Protein AF-A0A6P3ZR78-F1 (afdb_monomer_lite)

Radius of gyration: 26.31 Å; chains: 1; bounding box: 61×44×64 Å

pLDDT: mean 72.07, std 16.87, range [34.47, 97.12]

Secondary structure (DSSP, 8-state):
-------PPPPTT-------TT---PPPSS--HHHHHHHHHHHHHHHHHHHHHHHHHHHHS------PPPP--------

Structure (mmCIF, N/CA/C/O backbone):
data_AF-A0A6P3ZR78-F1
#
_entry.id   AF-A0A6P3ZR78-F1
#
loop_
_atom_site.group_PDB
_atom_site.id
_atom_site.type_symbol
_atom_site.label_atom_id
_atom_site.label_alt_id
_atom_site.label_comp_id
_atom_site.label_asym_id
_atom_site.label_entity_id
_atom_site.label_seq_id
_atom_site.pdbx_PDB_ins_code
_atom_site.Cartn_x
_atom_site.Cartn_y
_atom_site.Cartn_z
_atom_site.occupancy
_atom_site.B_iso_or_equiv
_atom_site.auth_seq_id
_atom_site.auth_comp_id
_atom_site.auth_asym_id
_atom_site.auth_atom_id
_atom_site.pdbx_PDB_model_num
ATOM 1 N N . MET A 1 1 ? 1.977 -16.682 -14.701 1.00 42.00 1 MET A N 1
ATOM 2 C CA . MET A 1 1 ? 1.008 -16.578 -13.598 1.00 42.00 1 MET A CA 1
ATOM 3 C C . MET A 1 1 ? 0.401 -15.205 -13.691 1.00 42.00 1 MET A C 1
ATOM 5 O O . MET A 1 1 ? 1.086 -14.210 -13.494 1.00 42.00 1 MET A O 1
ATOM 9 N N . ASP A 1 2 ? -0.816 -15.209 -14.195 1.00 46.22 2 ASP A N 1
ATOM 10 C CA . ASP A 1 2 ? -1.556 -14.090 -14.744 1.00 46.22 2 ASP A CA 1
ATOM 11 C C . ASP A 1 2 ? -1.960 -13.102 -13.644 1.00 46.22 2 ASP A C 1
ATOM 13 O O . ASP A 1 2 ? -2.590 -13.492 -12.663 1.00 46.22 2 ASP A O 1
ATOM 17 N N . ASP A 1 3 ? -1.622 -11.819 -13.821 1.00 51.56 3 ASP A N 1
ATOM 18 C CA . ASP A 1 3 ? -2.234 -10.701 -13.087 1.00 51.56 3 ASP A CA 1
ATOM 19 C C . ASP A 1 3 ? -3.690 -10.564 -13.567 1.00 51.56 3 ASP A C 1
ATOM 21 O O . ASP A 1 3 ? -4.041 -9.660 -14.329 1.00 51.56 3 ASP A O 1
ATOM 25 N N . LYS A 1 4 ? -4.523 -11.533 -13.195 1.00 53.09 4 LYS A N 1
ATOM 26 C CA . LYS A 1 4 ? -5.941 -11.566 -13.511 1.00 53.09 4 LYS A CA 1
ATOM 27 C C . LYS A 1 4 ? -6.690 -10.732 -12.469 1.00 53.09 4 LYS A C 1
ATOM 29 O O . LYS A 1 4 ? -6.809 -11.122 -11.314 1.00 53.09 4 LYS A O 1
ATOM 34 N N . ASP A 1 5 ? -7.152 -9.575 -12.935 1.00 52.53 5 ASP A N 1
ATOM 35 C CA . ASP A 1 5 ? -8.280 -8.801 -12.415 1.00 52.53 5 ASP A CA 1
ATOM 36 C C . ASP A 1 5 ? -8.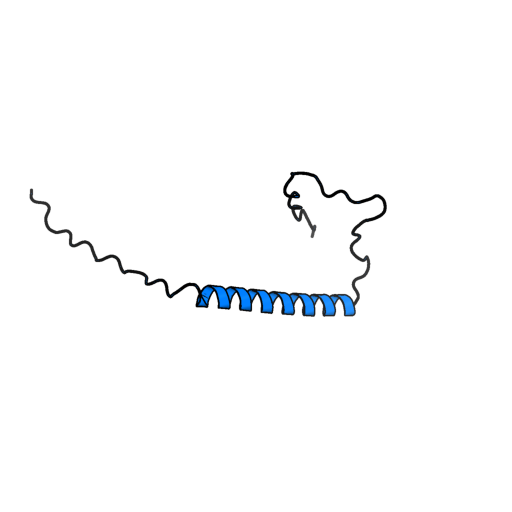111 -8.175 -11.017 1.00 52.53 5 ASP A C 1
ATOM 38 O O . ASP A 1 5 ? -8.721 -8.586 -10.033 1.00 52.53 5 ASP A O 1
ATOM 42 N N . ARG A 1 6 ? -7.356 -7.067 -10.937 1.00 52.88 6 ARG A N 1
ATOM 43 C CA . ARG A 1 6 ? -7.620 -6.069 -9.888 1.00 52.88 6 ARG A CA 1
ATOM 44 C C . ARG A 1 6 ? -8.891 -5.321 -10.286 1.00 52.88 6 ARG A C 1
ATOM 46 O O . ARG A 1 6 ? -8.835 -4.458 -11.157 1.00 52.88 6 ARG A O 1
ATOM 53 N N . GLU A 1 7 ? -10.012 -5.683 -9.675 1.00 54.84 7 GLU A N 1
ATOM 54 C CA . GLU A 1 7 ? -11.311 -5.048 -9.901 1.00 54.84 7 GLU A CA 1
ATOM 55 C C . GLU A 1 7 ? -11.210 -3.540 -9.612 1.00 54.84 7 GLU A C 1
ATOM 57 O O . GLU A 1 7 ? -10.967 -3.111 -8.480 1.00 54.84 7 GLU A O 1
ATOM 62 N N . GLU A 1 8 ? -11.290 -2.722 -10.666 1.00 60.06 8 GLU A N 1
ATOM 63 C CA . GLU A 1 8 ? -11.270 -1.268 -10.540 1.00 60.06 8 GLU A CA 1
ATOM 64 C C . GLU A 1 8 ? -12.545 -0.832 -9.820 1.00 60.06 8 GLU A C 1
ATOM 66 O O . GLU A 1 8 ? -13.654 -1.024 -10.321 1.00 60.06 8 GLU A O 1
ATOM 71 N N . THR A 1 9 ? -12.401 -0.237 -8.636 1.00 61.88 9 THR A N 1
ATOM 72 C CA . THR A 1 9 ? -13.561 0.259 -7.901 1.00 61.88 9 THR A CA 1
ATOM 73 C C . THR A 1 9 ? -14.232 1.374 -8.711 1.00 61.88 9 THR A C 1
ATOM 75 O O . THR A 1 9 ? -13.558 2.318 -9.145 1.00 61.88 9 THR A O 1
ATOM 78 N N . PRO A 1 10 ? -15.556 1.303 -8.946 1.00 61.41 10 PRO A N 1
ATOM 79 C CA . PRO A 1 10 ? -16.248 2.351 -9.672 1.00 61.41 10 PRO A CA 1
ATOM 80 C C . PRO A 1 10 ? -16.098 3.674 -8.919 1.00 61.41 10 PRO A C 1
ATOM 82 O O . PRO A 1 10 ? -16.262 3.736 -7.698 1.00 61.41 10 PRO A O 1
ATOM 85 N N . ASN A 1 11 ? -15.840 4.763 -9.649 1.00 63.88 11 ASN A N 1
ATOM 86 C CA . ASN A 1 11 ? -16.038 6.110 -9.114 1.00 63.88 11 ASN A CA 1
ATOM 87 C C . ASN A 1 11 ? -17.453 6.182 -8.501 1.00 63.88 11 ASN A C 1
ATOM 89 O O . ASN A 1 11 ? -18.364 5.530 -9.004 1.00 63.88 11 ASN A O 1
ATOM 93 N N . ARG A 1 12 ? -17.668 6.999 -7.463 1.00 65.88 12 ARG A N 1
ATOM 94 C CA . ARG A 1 12 ? -18.927 7.157 -6.700 1.00 65.88 12 ARG A CA 1
ATOM 95 C C . ARG A 1 12 ? -20.200 7.341 -7.553 1.00 65.88 12 ARG A C 1
ATOM 97 O O . ARG A 1 12 ? -21.301 7.196 -7.044 1.00 65.88 12 ARG A O 1
ATOM 104 N N . HIS A 1 13 ? -20.048 7.639 -8.844 1.00 74.75 13 HIS A N 1
ATOM 105 C CA . HIS A 1 13 ? -21.114 7.806 -9.835 1.00 74.75 13 HIS A CA 1
ATOM 106 C C . HIS A 1 13 ? -21.183 6.688 -10.898 1.00 74.75 13 HIS A C 1
ATOM 108 O O . HIS A 1 13 ? -21.760 6.902 -11.961 1.00 74.75 13 HIS A O 1
ATOM 114 N N . GLY A 1 14 ? -20.535 5.539 -10.682 1.00 73.44 14 GLY A N 1
ATOM 115 C CA . GLY A 1 14 ? -20.535 4.383 -11.592 1.00 73.44 14 GLY A CA 1
ATOM 116 C C . GLY A 1 14 ? -19.854 4.612 -12.947 1.00 73.44 14 GLY A C 1
ATOM 117 O O . GLY A 1 14 ? -19.892 3.746 -13.814 1.00 73.44 14 GLY A O 1
ATOM 118 N N . LYS A 1 15 ? -19.237 5.779 -13.165 1.00 73.19 15 LYS A N 1
ATOM 119 C CA . LYS A 1 15 ? -18.557 6.102 -14.423 1.00 73.19 15 LYS A CA 1
ATOM 120 C C . LYS A 1 15 ? -17.186 5.435 -14.452 1.00 73.19 15 LYS A C 1
ATOM 122 O O . LYS A 1 15 ? -16.403 5.610 -13.516 1.00 73.19 15 LYS A O 1
ATOM 127 N N . ALA A 1 16 ? -16.896 4.733 -15.546 1.00 66.44 16 ALA A N 1
ATOM 128 C CA . ALA A 1 16 ? -15.566 4.204 -15.822 1.00 66.44 16 ALA A CA 1
ATOM 129 C C . ALA A 1 16 ? -14.518 5.328 -15.776 1.00 66.44 16 ALA A C 1
ATOM 131 O O . ALA A 1 16 ? -14.798 6.477 -16.146 1.00 66.44 16 ALA A O 1
ATOM 132 N N . SER A 1 17 ? -13.313 5.007 -15.305 1.00 67.81 17 SER A N 1
ATOM 133 C CA . SER A 1 17 ? -12.213 5.963 -15.236 1.00 67.81 17 SER A CA 1
ATOM 134 C C . SER A 1 17 ? -11.868 6.442 -16.657 1.00 67.81 17 SER A C 1
ATOM 136 O O . SER A 1 17 ? -11.453 5.679 -17.528 1.00 67.81 17 SER A O 1
ATOM 138 N N . VAL A 1 18 ? -12.102 7.726 -16.945 1.00 70.88 18 VAL A N 1
ATOM 139 C CA . VAL A 1 18 ? -11.788 8.276 -18.270 1.00 70.88 18 VAL A CA 1
ATOM 140 C C . VAL A 1 18 ? -10.277 8.455 -18.362 1.00 70.88 18 VAL A C 1
ATOM 142 O O . VAL A 1 18 ? -9.716 9.451 -17.899 1.00 70.88 18 VAL A O 1
ATOM 145 N N . THR A 1 19 ? -9.595 7.496 -18.983 1.00 67.69 19 THR A N 1
ATOM 146 C CA . THR A 1 19 ? -8.203 7.679 -19.394 1.00 67.69 19 THR A CA 1
ATOM 147 C C . THR A 1 19 ? -8.178 8.629 -20.591 1.00 67.69 19 THR A C 1
ATOM 149 O O . THR A 1 19 ? -8.598 8.307 -21.701 1.00 67.69 19 THR A O 1
ATOM 152 N N . ARG A 1 20 ? -7.728 9.871 -20.366 1.00 74.31 20 ARG A N 1
ATOM 153 C CA . ARG A 1 20 ? -7.549 10.859 -21.443 1.00 74.31 20 ARG A CA 1
ATOM 154 C C . ARG A 1 20 ? -6.641 10.255 -22.523 1.00 74.31 20 ARG A C 1
ATOM 156 O O . ARG A 1 20 ? -5.604 9.689 -22.182 1.00 74.31 20 ARG A O 1
ATOM 163 N N . LYS A 1 21 ? -6.994 10.400 -23.808 1.00 67.12 21 LYS A N 1
ATOM 164 C CA . LYS A 1 21 ? -6.180 9.928 -24.947 1.00 67.12 21 LYS A CA 1
ATOM 165 C C . LYS A 1 21 ? -4.703 10.297 -24.727 1.00 67.12 21 LYS A C 1
ATOM 167 O O . LYS A 1 21 ? -4.386 11.468 -24.542 1.00 67.12 21 LYS A O 1
ATOM 172 N N . GLY A 1 22 ? -3.824 9.294 -24.698 1.00 67.69 22 GLY A N 1
ATOM 173 C CA . GLY A 1 22 ? -2.383 9.459 -24.454 1.00 67.69 22 GLY A CA 1
ATOM 174 C C . GLY A 1 22 ? -1.914 9.221 -23.011 1.00 67.69 22 GLY A C 1
ATOM 175 O O . GLY A 1 22 ? -0.732 8.957 -22.813 1.00 67.69 22 GLY A O 1
ATOM 176 N N . LYS A 1 23 ? -2.801 9.215 -22.005 1.00 70.38 23 LYS A N 1
ATOM 177 C CA . LYS A 1 23 ? -2.470 8.733 -20.654 1.00 70.38 23 LYS A CA 1
ATOM 178 C C . LYS A 1 23 ? -2.753 7.238 -20.562 1.00 70.38 23 LYS A C 1
ATOM 180 O O 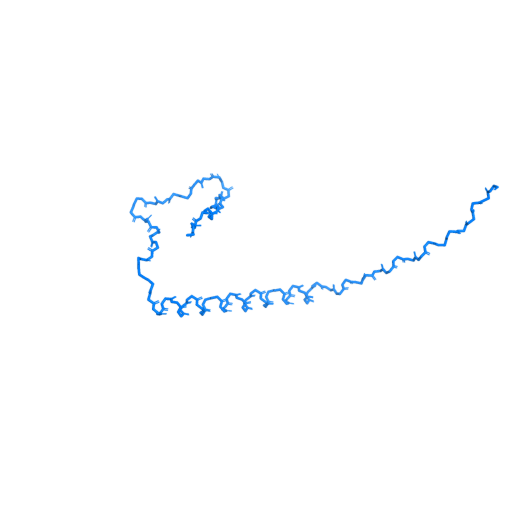. LYS A 1 23 ? -3.887 6.825 -20.342 1.00 70.38 23 LYS A O 1
ATOM 185 N N . ARG A 1 24 ? -1.707 6.431 -20.722 1.00 68.50 24 ARG A N 1
ATOM 186 C CA . ARG A 1 24 ? -1.726 5.001 -20.405 1.00 68.50 24 ARG A CA 1
ATOM 187 C C . ARG A 1 24 ? -0.866 4.779 -19.172 1.00 68.50 24 ARG A C 1
ATOM 189 O O . ARG A 1 24 ? 0.289 5.194 -19.156 1.00 68.50 24 ARG A O 1
ATOM 196 N N . PHE A 1 25 ? -1.416 4.122 -18.156 1.00 68.12 25 PHE A N 1
ATOM 197 C CA . PHE A 1 25 ? -0.585 3.529 -17.118 1.00 68.12 25 PHE A CA 1
ATOM 198 C C . PHE A 1 25 ? 0.064 2.282 -17.722 1.00 68.12 25 PHE A C 1
ATOM 200 O O . PHE A 1 25 ? -0.551 1.223 -17.807 1.00 68.12 25 PHE A O 1
ATOM 207 N N . VAL A 1 26 ? 1.276 2.440 -18.248 1.00 74.38 26 VAL A N 1
ATOM 208 C CA . VAL A 1 26 ? 2.074 1.327 -18.765 1.00 74.38 26 VAL A CA 1
ATOM 209 C C . VAL A 1 26 ? 3.013 0.913 -17.648 1.00 74.38 26 VAL A C 1
ATOM 211 O O . VAL A 1 26 ? 3.842 1.714 -17.214 1.00 74.38 26 VAL A O 1
ATOM 214 N N . LYS A 1 27 ? 2.871 -0.327 -17.163 1.00 74.69 27 LYS A 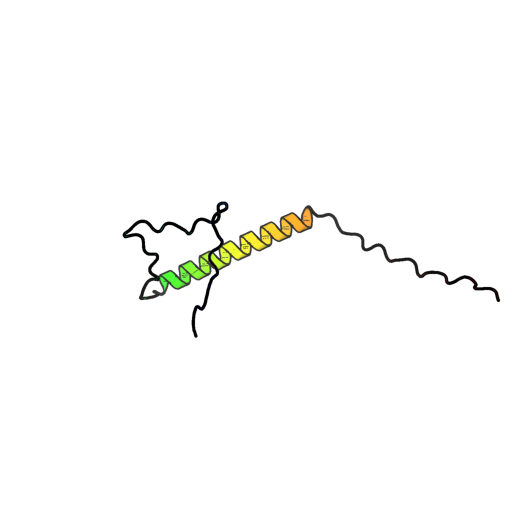N 1
ATOM 215 C CA . LYS A 1 27 ? 3.849 -0.891 -16.230 1.00 74.69 27 LYS A CA 1
ATOM 216 C C . LYS A 1 27 ? 5.235 -0.808 -16.897 1.00 74.69 27 LYS A C 1
ATOM 218 O O . LYS A 1 27 ? 5.349 -1.159 -18.073 1.00 74.69 27 LYS A O 1
ATOM 223 N N . PRO A 1 28 ? 6.271 -0.330 -16.193 1.00 81.38 28 PRO A N 1
ATOM 224 C CA . PRO A 1 28 ? 7.605 -0.219 -16.764 1.00 81.38 28 PRO A CA 1
ATOM 225 C C . PRO A 1 28 ? 8.080 -1.597 -17.229 1.00 81.38 28 PRO A C 1
ATOM 227 O O . PRO A 1 28 ? 7.953 -2.585 -16.510 1.00 81.38 28 PRO A O 1
ATOM 230 N N . SER A 1 29 ? 8.600 -1.658 -18.455 1.00 79.81 29 SER A N 1
ATOM 231 C CA . SER A 1 29 ? 8.998 -2.911 -19.108 1.00 79.81 29 SER A CA 1
ATOM 232 C C . SER A 1 29 ? 10.229 -3.559 -18.475 1.00 79.81 29 SER A C 1
ATOM 234 O O . SER A 1 29 ? 10.461 -4.751 -18.658 1.00 79.81 29 SER A O 1
ATOM 236 N N . LYS A 1 30 ? 11.019 -2.782 -17.730 1.00 82.44 30 LYS A N 1
ATOM 237 C CA . LYS A 1 30 ? 12.177 -3.245 -16.970 1.00 82.44 30 LYS A CA 1
ATOM 238 C C . LYS A 1 30 ? 12.040 -2.750 -15.542 1.00 82.44 30 LYS A C 1
ATOM 240 O O . LYS A 1 30 ? 11.826 -1.561 -15.321 1.00 82.44 30 LYS A O 1
ATOM 245 N N . VAL A 1 31 ? 12.172 -3.667 -14.596 1.00 81.31 31 VAL A N 1
ATOM 246 C CA . VAL A 1 31 ? 12.274 -3.342 -13.176 1.00 81.31 31 VAL A CA 1
ATOM 247 C C . VAL A 1 31 ? 13.758 -3.210 -12.857 1.00 81.31 31 VAL A C 1
ATOM 249 O O . VAL A 1 31 ? 14.532 -4.126 -13.134 1.00 81.31 31 VAL A O 1
ATOM 252 N N . THR A 1 32 ? 14.170 -2.043 -12.368 1.00 89.12 32 THR A N 1
ATOM 253 C CA . THR A 1 32 ? 15.543 -1.810 -11.906 1.00 89.12 32 THR A CA 1
ATOM 254 C C . THR A 1 32 ? 15.645 -2.094 -10.410 1.00 89.12 32 THR A C 1
ATOM 256 O O . THR A 1 32 ? 14.640 -2.077 -9.703 1.00 89.12 32 THR A O 1
ATOM 259 N N . LYS A 1 33 ? 16.865 -2.326 -9.913 1.00 89.44 33 LYS A N 1
ATOM 260 C CA . LYS A 1 33 ? 17.101 -2.548 -8.477 1.00 89.44 33 LYS A CA 1
ATOM 261 C C . LYS A 1 33 ? 16.594 -1.381 -7.625 1.00 89.44 33 LYS A C 1
ATOM 263 O O . LYS A 1 33 ? 15.957 -1.624 -6.610 1.00 89.44 33 LYS A O 1
ATOM 268 N N . ASP A 1 34 ? 16.786 -0.149 -8.093 1.00 88.88 34 ASP A N 1
ATOM 269 C CA . ASP A 1 34 ? 16.303 1.055 -7.404 1.00 88.88 34 ASP A CA 1
ATOM 270 C C . ASP A 1 34 ? 14.769 1.066 -7.271 1.00 88.88 34 ASP A C 1
ATOM 272 O O . ASP A 1 34 ? 14.218 1.432 -6.236 1.00 88.88 34 ASP A O 1
ATOM 276 N N . MET A 1 35 ? 14.050 0.582 -8.291 1.00 89.81 35 MET A N 1
ATOM 277 C CA . MET A 1 35 ? 12.592 0.463 -8.218 1.00 89.81 35 MET A CA 1
ATOM 278 C C . MET A 1 35 ? 12.138 -0.567 -7.187 1.00 89.81 35 MET A C 1
ATOM 280 O O . MET A 1 35 ? 11.077 -0.402 -6.585 1.00 89.81 35 MET A O 1
ATOM 284 N N . ASP A 1 36 ? 12.896 -1.646 -7.008 1.00 88.25 36 ASP A N 1
ATOM 285 C CA . ASP A 1 36 ? 12.583 -2.654 -6.000 1.00 88.25 36 ASP A CA 1
ATOM 286 C C . ASP A 1 36 ? 12.886 -2.140 -4.593 1.00 88.25 36 ASP A C 1
ATOM 288 O O . ASP A 1 36 ? 12.038 -2.291 -3.711 1.00 88.25 36 ASP A O 1
ATOM 292 N N . THR A 1 37 ? 13.991 -1.413 -4.401 1.00 93.00 37 THR A N 1
ATOM 293 C CA . THR A 1 37 ? 14.265 -0.743 -3.121 1.00 93.00 37 THR A CA 1
ATOM 294 C C . THR A 1 37 ? 13.190 0.290 -2.787 1.00 93.00 37 THR A C 1
ATOM 296 O O . THR A 1 37 ? 12.684 0.307 -1.665 1.00 93.00 37 THR A O 1
ATOM 299 N N . ASP A 1 38 ? 12.742 1.086 -3.761 1.00 91.62 38 ASP A N 1
ATOM 300 C CA . ASP A 1 38 ? 11.668 2.065 -3.557 1.00 91.62 38 ASP A CA 1
ATOM 301 C C . ASP A 1 38 ? 10.342 1.389 -3.173 1.00 91.62 38 ASP A C 1
ATOM 303 O O . ASP A 1 38 ? 9.592 1.880 -2.318 1.00 91.62 38 ASP A O 1
ATOM 307 N N . ARG A 1 39 ? 10.045 0.227 -3.769 1.00 92.25 39 ARG A N 1
ATOM 308 C CA . ARG A 1 39 ? 8.867 -0.579 -3.415 1.00 92.25 39 ARG A CA 1
ATOM 309 C C . ARG A 1 39 ? 8.963 -1.123 -1.998 1.00 92.25 39 ARG A C 1
ATOM 311 O O . ARG A 1 39 ? 7.954 -1.115 -1.294 1.00 92.25 39 ARG A O 1
ATOM 318 N N . GLU A 1 40 ? 10.125 -1.609 -1.581 1.00 92.50 40 GLU A N 1
ATOM 319 C CA . GLU A 1 40 ? 10.353 -2.117 -0.225 1.00 92.50 40 GLU A CA 1
ATOM 320 C C . GLU A 1 40 ? 10.199 -1.013 0.822 1.00 92.50 40 GLU A C 1
ATOM 322 O O . GLU A 1 40 ? 9.457 -1.189 1.792 1.00 92.50 40 GLU A O 1
ATOM 327 N N . VAL A 1 41 ? 10.790 0.159 0.577 1.00 95.94 41 VAL A N 1
ATOM 328 C CA . VAL A 1 41 ? 10.640 1.341 1.438 1.00 95.94 41 VAL A CA 1
ATOM 329 C C . VAL A 1 41 ? 9.171 1.752 1.539 1.00 95.94 41 VAL A C 1
ATOM 331 O O . VAL A 1 41 ? 8.653 1.951 2.639 1.00 95.94 41 VAL A O 1
ATOM 334 N N . THR A 1 42 ? 8.461 1.811 0.411 1.00 96.00 42 THR A N 1
ATOM 335 C CA . THR A 1 42 ? 7.034 2.166 0.389 1.00 96.00 42 THR A CA 1
ATOM 336 C C . THR A 1 42 ? 6.188 1.162 1.176 1.00 96.00 42 THR A C 1
ATOM 338 O O . THR A 1 42 ? 5.336 1.561 1.972 1.00 96.00 42 THR A O 1
ATOM 341 N N . LYS A 1 43 ? 6.426 -0.145 0.997 1.00 96.00 43 LYS A N 1
ATOM 342 C CA . LYS A 1 43 ? 5.730 -1.201 1.751 1.00 96.00 43 LYS A CA 1
ATOM 343 C C . LYS A 1 43 ? 5.965 -1.063 3.251 1.00 96.00 43 LYS A C 1
ATOM 345 O O . LYS A 1 43 ? 5.011 -1.162 4.019 1.00 96.00 43 LYS A O 1
ATOM 350 N N . PHE A 1 44 ? 7.206 -0.807 3.658 1.00 96.94 44 PHE A N 1
ATOM 351 C CA . PHE A 1 44 ? 7.558 -0.625 5.062 1.00 96.94 44 PHE A CA 1
ATOM 352 C C . PHE A 1 44 ? 6.842 0.582 5.678 1.00 96.94 44 PHE A C 1
ATOM 354 O O . PHE A 1 44 ? 6.233 0.464 6.741 1.00 96.94 44 PHE A O 1
ATOM 361 N N . ILE A 1 45 ? 6.843 1.725 4.986 1.00 96.94 45 ILE A N 1
ATOM 362 C CA . ILE A 1 45 ? 6.150 2.936 5.445 1.00 96.94 45 ILE A CA 1
ATOM 363 C C . ILE A 1 45 ? 4.647 2.676 5.606 1.00 96.94 45 ILE A C 1
ATOM 365 O O . ILE A 1 45 ? 4.071 3.043 6.633 1.00 96.94 45 ILE A O 1
ATOM 369 N N . ASN A 1 46 ? 4.017 2.012 4.632 1.00 96.25 46 ASN A N 1
ATOM 370 C CA . ASN A 1 46 ? 2.594 1.677 4.698 1.00 96.25 46 ASN A CA 1
ATOM 371 C C . ASN A 1 46 ? 2.285 0.755 5.878 1.00 96.25 46 ASN A C 1
ATOM 373 O O . ASN A 1 46 ? 1.402 1.074 6.670 1.00 96.25 46 ASN A O 1
ATOM 377 N N . TYR A 1 47 ? 3.067 -0.312 6.058 1.00 97.12 47 TYR A N 1
ATOM 378 C CA . TYR A 1 47 ? 2.931 -1.213 7.201 1.00 97.12 47 TYR A CA 1
ATOM 379 C C . TYR A 1 47 ? 3.022 -0.458 8.534 1.00 97.12 47 TYR A C 1
ATOM 381 O O . TYR A 1 47 ? 2.173 -0.619 9.410 1.00 97.12 4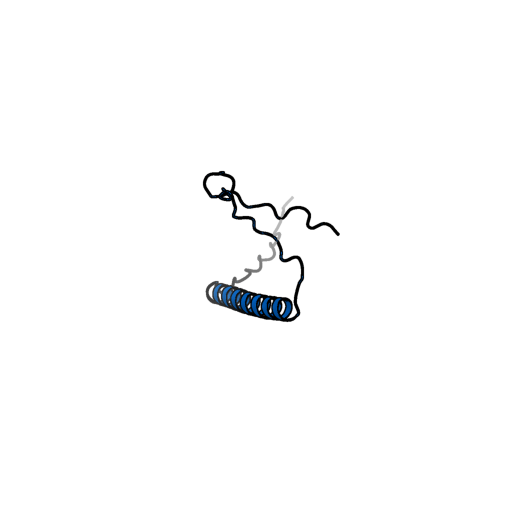7 TYR A O 1
ATOM 389 N N . CYS A 1 48 ? 4.007 0.430 8.687 1.00 97.06 48 CYS A N 1
ATOM 390 C CA . CYS A 1 48 ? 4.136 1.239 9.896 1.00 97.06 48 CYS A CA 1
ATOM 391 C C . CYS A 1 48 ? 2.923 2.148 10.131 1.00 97.06 48 CYS A C 1
ATOM 393 O O . CYS A 1 48 ? 2.498 2.311 11.276 1.00 97.06 48 CYS A O 1
ATOM 395 N N . ASN A 1 49 ? 2.371 2.752 9.080 1.00 95.75 49 ASN A N 1
ATOM 396 C CA . ASN A 1 49 ? 1.194 3.612 9.189 1.00 95.75 49 ASN A CA 1
ATOM 397 C C . ASN A 1 49 ? -0.060 2.810 9.555 1.00 95.75 49 ASN A C 1
ATOM 399 O O . ASN A 1 49 ? -0.815 3.235 10.428 1.00 95.75 49 ASN A O 1
ATOM 403 N N . GLU A 1 50 ? -0.245 1.638 8.951 1.00 91.94 50 GLU A N 1
ATOM 404 C CA . GLU A 1 50 ? -1.343 0.719 9.256 1.00 91.94 50 GLU A CA 1
ATOM 405 C C . GLU A 1 50 ? -1.284 0.240 10.709 1.00 91.94 50 GLU A C 1
ATOM 407 O O . GLU A 1 50 ? -2.272 0.350 11.432 1.00 91.94 50 GLU A O 1
ATOM 412 N N . VAL A 1 51 ? -0.116 -0.206 11.183 1.00 94.12 51 VAL A N 1
ATOM 413 C CA . VAL A 1 51 ? 0.075 -0.637 12.579 1.00 94.12 51 VAL A CA 1
ATOM 414 C C . VAL A 1 51 ? -0.184 0.511 13.553 1.00 94.12 51 VAL A C 1
ATOM 416 O O . VAL A 1 51 ? -0.835 0.310 14.581 1.00 94.12 51 VAL A O 1
ATOM 419 N N . LYS A 1 52 ? 0.287 1.725 13.245 1.00 93.19 52 LYS A N 1
ATOM 420 C CA . LYS A 1 52 ? 0.018 2.914 14.069 1.00 93.19 52 LYS A CA 1
ATOM 421 C C . LYS A 1 52 ? -1.474 3.227 14.129 1.00 93.19 52 LYS A C 1
ATOM 423 O O . LYS A 1 52 ? -1.986 3.451 15.223 1.00 93.19 52 LYS A O 1
ATOM 428 N N . ALA A 1 53 ? -2.165 3.204 12.990 1.00 89.12 53 ALA A N 1
ATOM 429 C CA . ALA A 1 53 ? -3.603 3.443 12.917 1.00 89.12 53 ALA A CA 1
ATOM 430 C C . ALA A 1 53 ? -4.393 2.373 13.689 1.00 89.12 53 ALA A C 1
ATOM 432 O O . ALA A 1 53 ? -5.240 2.712 14.513 1.00 89.12 53 ALA A O 1
ATOM 433 N N . ALA A 1 54 ? -4.058 1.093 13.502 1.00 85.75 54 ALA A N 1
ATOM 434 C CA . ALA A 1 54 ? -4.671 -0.012 14.231 1.00 85.75 54 ALA A CA 1
ATOM 435 C C . ALA A 1 54 ? -4.435 0.115 15.742 1.00 85.75 54 ALA A C 1
ATOM 437 O O . ALA A 1 54 ? -5.358 -0.054 16.534 1.00 85.75 54 ALA A O 1
ATOM 438 N N . THR A 1 55 ? -3.216 0.462 16.158 1.00 85.88 55 THR A N 1
ATOM 439 C CA . THR A 1 55 ? -2.879 0.653 17.576 1.00 85.88 55 THR A CA 1
ATOM 440 C C . THR A 1 55 ? -3.644 1.826 18.183 1.00 85.88 55 THR A C 1
ATOM 442 O O . THR A 1 55 ? -4.139 1.707 19.300 1.00 85.88 55 THR A O 1
ATOM 445 N N . ALA A 1 56 ? -3.757 2.951 17.473 1.00 84.44 56 ALA A N 1
ATOM 446 C CA . ALA A 1 56 ? -4.529 4.104 17.931 1.00 84.44 56 ALA A CA 1
ATOM 447 C C . ALA A 1 56 ? -6.012 3.745 18.113 1.00 84.44 56 ALA A C 1
ATOM 449 O O . ALA A 1 56 ? -6.567 3.991 19.180 1.00 84.44 56 ALA A O 1
ATOM 450 N N . ALA A 1 57 ? -6.609 3.058 17.137 1.00 78.19 57 ALA A N 1
ATOM 451 C CA . ALA A 1 57 ? -7.996 2.603 17.214 1.00 78.19 57 ALA A CA 1
ATOM 452 C C . ALA A 1 57 ? -8.234 1.608 18.364 1.00 78.19 57 ALA A C 1
ATOM 454 O O . ALA A 1 57 ? -9.239 1.708 19.059 1.00 78.19 57 ALA A O 1
ATOM 455 N N . ASN A 1 58 ? -7.302 0.680 18.613 1.00 74.44 58 ASN A N 1
ATOM 456 C CA . ASN A 1 58 ? -7.392 -0.251 19.747 1.00 74.44 58 ASN A CA 1
ATOM 457 C C . ASN A 1 58 ? -7.204 0.440 21.107 1.00 74.44 58 ASN A C 1
ATOM 459 O O . ASN A 1 58 ? -7.681 -0.066 22.114 1.00 74.44 58 ASN A O 1
ATOM 463 N N . LYS A 1 59 ? -6.491 1.572 21.161 1.00 69.12 59 LYS A N 1
ATOM 464 C CA . LYS A 1 59 ? -6.364 2.371 22.388 1.00 69.12 59 LYS A CA 1
ATOM 465 C C . LYS A 1 59 ? -7.600 3.234 22.646 1.00 69.12 59 LYS A C 1
ATOM 467 O O . LYS A 1 59 ? -7.969 3.396 23.803 1.00 69.12 59 LYS A O 1
ATOM 472 N N . GLU A 1 60 ? -8.223 3.783 21.602 1.00 62.81 60 GLU A N 1
ATOM 473 C CA . GLU A 1 60 ? -9.476 4.546 21.726 1.00 62.81 60 GLU A CA 1
ATOM 474 C C . GLU A 1 60 ? -10.709 3.645 21.912 1.00 62.81 60 GLU A C 1
ATOM 476 O O . GLU A 1 60 ? -11.667 4.039 22.576 1.00 62.81 60 GLU A O 1
ATOM 481 N N . GLY A 1 61 ? -10.686 2.417 21.390 1.00 58.88 61 GLY A N 1
ATOM 482 C CA . GLY A 1 61 ? -11.686 1.388 21.660 1.00 58.88 61 GLY A CA 1
ATOM 483 C C . GLY A 1 61 ? -11.429 0.730 23.012 1.00 58.88 61 GLY A C 1
ATOM 484 O O . GLY A 1 61 ? -10.657 -0.219 23.099 1.00 58.88 61 GLY A O 1
ATOM 485 N N . GLY A 1 62 ? -12.064 1.246 24.067 1.00 67.00 62 GLY A N 1
ATOM 486 C CA . GLY A 1 62 ? -11.940 0.724 25.429 1.00 67.00 62 GLY A CA 1
ATOM 487 C C . GLY A 1 62 ? -12.078 -0.802 25.524 1.00 67.00 62 GLY A C 1
ATOM 488 O O . GLY A 1 62 ? -12.788 -1.434 24.743 1.00 67.00 62 GLY A O 1
ATOM 489 N N . GLN A 1 63 ? -11.388 -1.385 26.509 1.00 60.88 63 GLN A N 1
ATOM 490 C CA . GLN A 1 63 ? -11.353 -2.821 26.779 1.00 60.88 63 GLN A CA 1
ATOM 491 C C . GLN A 1 63 ? -12.773 -3.403 26.814 1.00 60.88 63 GLN A C 1
ATOM 493 O O . GLN A 1 63 ? -13.526 -3.172 27.759 1.00 60.88 63 GLN A O 1
ATOM 498 N N . LEU A 1 64 ? -13.145 -4.156 25.774 1.00 62.97 64 LEU A N 1
ATOM 499 C CA . LEU A 1 64 ? -14.430 -4.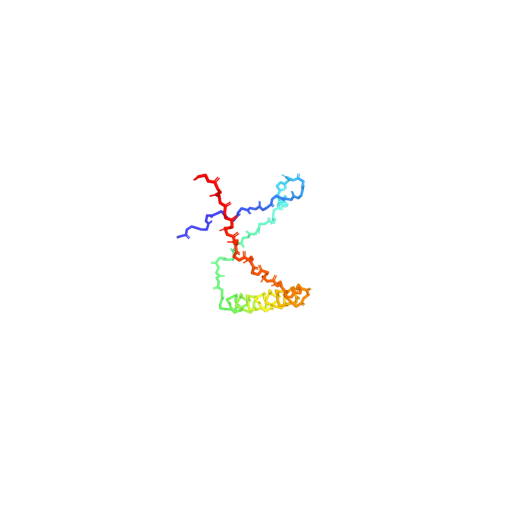843 25.729 1.00 62.97 64 LEU A CA 1
ATOM 500 C C . LEU A 1 64 ? -14.428 -5.908 26.831 1.00 62.97 64 LEU A C 1
ATOM 502 O O . LEU A 1 64 ? -13.777 -6.947 26.704 1.00 62.97 64 LEU A O 1
ATOM 506 N N . SER A 1 65 ? -15.122 -5.644 27.942 1.00 60.06 65 SER A N 1
ATOM 507 C CA . SER A 1 65 ? -15.330 -6.655 28.973 1.00 60.06 65 SER A CA 1
ATOM 508 C C . SER A 1 65 ? -16.224 -7.741 28.386 1.00 60.06 65 SER A C 1
ATOM 510 O O . SER A 1 65 ? -17.418 -7.523 28.170 1.00 60.06 65 SER A O 1
ATOM 512 N N . ILE A 1 66 ? -15.662 -8.916 28.120 1.00 67.69 66 ILE A N 1
ATOM 513 C CA . ILE A 1 66 ? -16.463 -10.104 27.841 1.00 67.69 66 ILE A CA 1
ATOM 514 C C . ILE A 1 66 ? -17.181 -10.439 29.151 1.00 67.69 66 ILE A C 1
ATOM 516 O O . ILE A 1 66 ? -16.587 -11.010 30.068 1.00 67.69 66 ILE A O 1
ATOM 520 N N . VAL A 1 67 ? -18.444 -10.026 29.271 1.00 65.44 67 VAL A N 1
ATOM 521 C CA . VAL A 1 67 ? -19.300 -10.453 30.378 1.00 65.44 67 VAL A CA 1
ATOM 522 C C . VAL A 1 67 ? -19.503 -11.952 30.201 1.00 65.44 67 VAL A C 1
ATOM 524 O O . VAL A 1 67 ? -20.119 -12.391 29.232 1.00 65.44 67 VAL A O 1
ATOM 527 N N . LYS A 1 68 ? -18.931 -12.746 31.111 1.00 70.12 68 LYS A N 1
ATOM 528 C CA . LYS A 1 68 ? -19.207 -14.182 31.193 1.00 70.12 68 LYS A CA 1
ATOM 529 C C . LYS A 1 68 ? -20.723 -14.343 31.368 1.00 70.12 68 LYS A C 1
ATOM 531 O O . LYS A 1 68 ? -21.237 -13.821 32.359 1.00 70.12 68 LYS A O 1
ATOM 536 N N . PRO A 1 69 ? -21.441 -15.028 30.460 1.00 66.69 69 PRO A N 1
ATOM 537 C CA . PRO A 1 69 ? -22.820 -15.384 30.742 1.00 66.69 69 PRO A CA 1
ATOM 538 C C . PRO A 1 69 ? -22.828 -16.267 31.993 1.00 66.69 69 PRO A C 1
ATOM 540 O O . PRO A 1 69 ? -22.020 -17.191 32.124 1.00 66.69 69 PRO A O 1
ATOM 543 N N . LEU A 1 70 ? -23.686 -15.909 32.948 1.00 58.22 70 LEU A N 1
ATOM 544 C CA . LEU A 1 70 ? -23.917 -16.691 34.156 1.00 58.22 70 LEU A CA 1
ATOM 545 C C . LEU A 1 70 ? -24.367 -18.096 33.718 1.00 58.22 70 LEU A C 1
ATOM 547 O O . LEU A 1 70 ? -25.195 -18.178 32.810 1.00 58.22 70 LEU A O 1
ATOM 551 N N . PRO A 1 71 ? -23.838 -19.191 34.295 1.00 57.28 71 PRO A N 1
ATOM 552 C CA . PRO A 1 71 ? -24.397 -20.506 34.025 1.00 57.28 71 PRO A CA 1
ATOM 553 C C . PRO A 1 71 ? -25.868 -20.463 34.433 1.00 57.28 71 PRO A C 1
ATOM 555 O O . PRO A 1 71 ? -26.175 -20.150 35.585 1.00 57.28 71 PRO A O 1
ATOM 558 N N . GLU A 1 72 ? -26.765 -20.705 33.478 1.00 48.75 72 GLU A N 1
ATOM 559 C CA . GLU A 1 72 ? -28.186 -20.828 33.767 1.00 48.75 72 GLU A CA 1
ATOM 560 C C . GLU A 1 72 ? -28.350 -21.919 34.826 1.00 48.75 72 GLU A C 1
A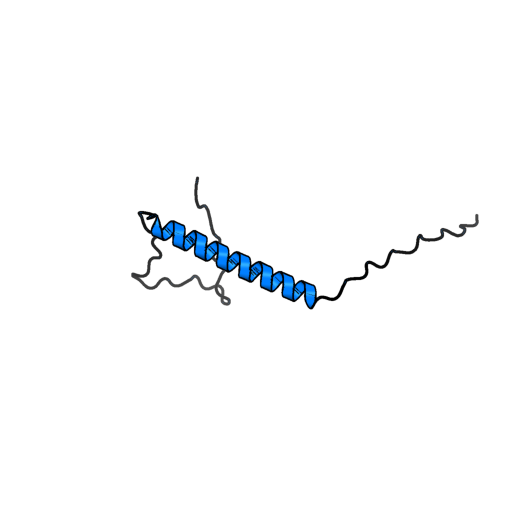TOM 562 O O . GLU A 1 72 ? -28.036 -23.091 34.612 1.00 48.75 72 GLU A O 1
ATOM 567 N N . SER A 1 73 ? -28.776 -21.509 36.018 1.00 49.44 73 SER A N 1
ATOM 568 C CA . SER A 1 73 ? -29.290 -22.424 37.019 1.00 49.44 73 SER A CA 1
ATOM 569 C C . SER A 1 73 ? -30.602 -22.974 36.471 1.00 49.44 73 SER A C 1
ATOM 571 O O . SER A 1 73 ? -31.628 -22.297 36.552 1.00 49.44 73 SER A O 1
ATOM 573 N N . ASP A 1 74 ? -30.557 -24.174 35.899 1.00 49.97 74 ASP A N 1
ATOM 574 C CA . ASP A 1 74 ? -31.746 -24.946 35.548 1.00 49.97 74 ASP A CA 1
ATOM 575 C C . ASP A 1 74 ? -32.420 -25.406 36.851 1.00 49.97 74 ASP A C 1
ATOM 577 O O . ASP A 1 74 ? -32.154 -26.474 37.408 1.00 49.97 74 ASP A O 1
ATOM 581 N N . SER A 1 75 ? -33.207 -24.501 37.434 1.00 47.31 75 SER A N 1
ATOM 582 C CA . SER A 1 75 ? -34.003 -24.742 38.627 1.00 47.31 75 SER A CA 1
ATOM 583 C C . SER A 1 75 ? -35.420 -25.157 38.233 1.00 47.31 75 SER A C 1
ATOM 585 O O . SER A 1 75 ? -36.346 -24.359 38.148 1.00 47.31 75 SER A O 1
ATOM 587 N N . GLY A 1 76 ? -35.592 -26.471 38.095 1.00 45.03 76 GLY A N 1
ATOM 588 C CA . GLY A 1 76 ? -36.818 -27.155 38.501 1.00 45.03 76 GLY A CA 1
ATOM 589 C C . GLY A 1 76 ? -37.990 -27.105 37.524 1.00 45.03 76 GLY A C 1
ATOM 590 O O . GLY A 1 76 ? -38.973 -26.400 37.747 1.00 45.03 76 GLY A O 1
ATOM 591 N N . ALA A 1 77 ? -37.989 -28.014 36.550 1.00 38.91 77 ALA A N 1
ATOM 592 C CA . ALA A 1 77 ? -39.231 -28.490 35.953 1.00 38.91 77 ALA A CA 1
ATOM 593 C C . ALA A 1 77 ? -39.899 -29.505 36.900 1.00 38.91 77 ALA A C 1
ATOM 595 O O . ALA A 1 77 ? -39.484 -30.658 37.004 1.00 38.91 77 ALA A O 1
ATOM 596 N N . LYS A 1 78 ? -40.953 -29.075 37.604 1.00 41.81 78 LYS A N 1
ATOM 597 C CA . LYS A 1 78 ? -41.934 -30.003 38.178 1.00 41.81 78 LYS A CA 1
ATOM 598 C C . LYS A 1 78 ? -42.744 -30.645 37.049 1.00 41.81 78 LYS A C 1
ATOM 600 O O . LYS A 1 78 ? -43.485 -29.933 36.370 1.00 41.81 78 LYS A O 1
ATOM 605 N N . LYS A 1 79 ? -42.687 -31.971 36.943 1.00 34.47 79 LYS A N 1
ATOM 606 C CA . LYS A 1 79 ? -43.850 -32.859 36.794 1.00 34.47 79 LYS A CA 1
ATOM 607 C C . LYS A 1 79 ? -43.464 -34.285 37.152 1.00 34.47 79 LYS A C 1
ATOM 609 O O . LYS A 1 79 ? -42.384 -34.716 36.706 1.00 34.47 79 LYS A O 1
#

Foldseek 3Di:
DDPPDPDDDADPVNDDDDQDVPDDPDDDPDDDPVNVVVVVVVVVVVVVVVVVVVVVVVVVPPDDPPDDPDPPPPPDDDD

Sequence (79 aa):
MDDKDREETPNRHGKASVTRKGKRFVKPSKVTKDMDTDREVTKFINYCNEVKAATAANKEGGQLSIVKPLPESDSGAKK